Protein AF-A0A7S1WJG2-F1 (afdb_monomer_lite)

InterPro domains:
  IPR021109 Aspartic peptidase domain superfamily [G3DSA:2.40.70.10] (1-117)
  IPR021109 Aspartic peptidase domain superfamily [SSF50630] (1-116)
  IPR033121 Peptidase family A1 domain [PF00026] (1-63)
  IPR033121 Peptidase family A1 domain [PS51767] (1-117)

Structure (mmCIF, N/CA/C/O backbone):
data_AF-A0A7S1WJG2-F1
#
_entry.id   AF-A0A7S1WJG2-F1
#
loop_
_atom_site.group_PDB
_atom_site.id
_atom_site.type_symbol
_atom_site.label_atom_id
_atom_site.label_alt_id
_atom_site.label_comp_id
_atom_site.label_asym_id
_atom_site.label_entity_id
_atom_site.label_seq_id
_atom_site.pdbx_PDB_ins_code
_atom_site.Cartn_x
_atom_site.Cartn_y
_atom_site.Cartn_z
_atom_site.occupancy
_atom_site.B_iso_or_equiv
_atom_site.auth_seq_id
_atom_site.auth_comp_id
_atom_site.auth_asym_id
_atom_site.auth_atom_id
_atom_site.pdbx_PDB_model_num
ATOM 1 N N . ILE A 1 1 ? -4.120 6.259 11.793 1.00 93.31 1 ILE A N 1
ATOM 2 C CA . ILE A 1 1 ? -4.856 7.428 11.260 1.00 93.31 1 ILE A CA 1
ATOM 3 C C . ILE A 1 1 ? -5.486 7.023 9.933 1.00 93.31 1 ILE A C 1
ATOM 5 O O . ILE A 1 1 ? -4.881 6.242 9.211 1.00 93.31 1 ILE A O 1
ATOM 9 N N . VAL A 1 2 ? -6.697 7.494 9.642 1.00 94.25 2 VAL A N 1
ATOM 10 C CA . VAL A 1 2 ? -7.366 7.340 8.340 1.00 94.25 2 VAL A CA 1
ATOM 11 C C . VAL A 1 2 ? -7.337 8.718 7.686 1.00 94.25 2 VAL A C 1
ATOM 13 O O . VAL A 1 2 ? -7.856 9.658 8.282 1.00 94.25 2 VAL A O 1
ATOM 16 N N . ASP A 1 3 ? -6.647 8.866 6.554 1.00 95.81 3 ASP A N 1
ATOM 17 C CA . ASP A 1 3 ? -6.247 10.186 6.046 1.00 95.81 3 ASP A CA 1
ATOM 18 C C . ASP A 1 3 ? -6.336 10.288 4.519 1.00 95.81 3 ASP A C 1
ATOM 20 O O . ASP A 1 3 ? -5.517 9.731 3.788 1.00 95.81 3 ASP A O 1
ATOM 24 N N . THR A 1 4 ? -7.310 11.054 4.029 1.00 95.12 4 THR A N 1
ATOM 25 C CA . THR A 1 4 ? -7.494 11.318 2.594 1.00 95.12 4 THR A CA 1
ATOM 26 C C . THR A 1 4 ? -6.388 12.189 1.993 1.00 95.12 4 THR A C 1
ATOM 28 O O . THR A 1 4 ? -6.253 12.238 0.774 1.00 95.12 4 THR A O 1
ATOM 31 N N . GLY A 1 5 ? -5.606 12.890 2.821 1.00 95.62 5 GLY A N 1
ATOM 32 C CA . GLY A 1 5 ? -4.452 13.686 2.400 1.00 95.62 5 GLY A CA 1
ATOM 33 C C . GLY A 1 5 ? -3.210 12.853 2.076 1.00 95.62 5 GLY A C 1
ATOM 34 O O . GLY A 1 5 ? -2.247 13.388 1.526 1.00 95.62 5 GLY A O 1
ATOM 35 N N . THR A 1 6 ? -3.228 11.550 2.371 1.00 95.19 6 THR A N 1
ATOM 36 C CA . THR A 1 6 ? -2.094 10.652 2.146 1.00 95.19 6 THR A CA 1
ATOM 37 C C . THR A 1 6 ? -2.341 9.734 0.944 1.00 95.19 6 THR A C 1
ATOM 39 O O . THR A 1 6 ? -3.305 8.970 0.890 1.00 95.19 6 THR A O 1
ATOM 42 N N . SER A 1 7 ? -1.428 9.768 -0.031 1.00 94.06 7 SER A N 1
ATOM 43 C CA . SER A 1 7 ? -1.555 9.021 -1.293 1.00 94.06 7 SER A CA 1
ATOM 44 C C . SER A 1 7 ? -1.356 7.510 -1.167 1.00 94.06 7 SER A C 1
ATOM 46 O O . SER A 1 7 ? -1.849 6.768 -2.013 1.00 94.06 7 SER A O 1
ATOM 48 N N . LEU A 1 8 ? -0.611 7.052 -0.162 1.00 95.81 8 LEU A N 1
ATOM 49 C CA . LEU A 1 8 ? -0.207 5.655 0.014 1.00 95.81 8 LEU A CA 1
ATOM 50 C C . LEU A 1 8 ? -0.619 5.135 1.395 1.00 95.81 8 LEU A C 1
ATOM 52 O O . LEU A 1 8 ? -1.208 5.851 2.200 1.00 95.81 8 LEU A O 1
ATOM 56 N N . LEU A 1 9 ? -0.327 3.869 1.669 1.00 96.06 9 LEU A N 1
ATOM 57 C CA . LEU A 1 9 ? -0.322 3.374 3.040 1.00 96.06 9 LEU A CA 1
ATOM 58 C C . LEU A 1 9 ? 1.031 3.696 3.657 1.00 96.06 9 LEU A C 1
ATOM 60 O O . LEU A 1 9 ? 2.067 3.413 3.053 1.00 96.06 9 LEU A O 1
ATOM 64 N N . SER A 1 10 ? 1.016 4.242 4.862 1.00 96.88 10 SER A N 1
ATOM 65 C CA . SER A 1 10 ? 2.240 4.592 5.571 1.00 96.88 10 SER A CA 1
ATOM 66 C C . SER A 1 10 ? 2.350 3.743 6.830 1.00 96.88 10 SER A C 1
ATOM 68 O O . SER A 1 10 ? 1.393 3.643 7.602 1.00 96.88 10 SER A O 1
ATOM 70 N N . VAL A 1 11 ? 3.486 3.073 7.005 1.00 97.06 11 VAL A N 1
ATOM 71 C CA . VAL A 1 11 ? 3.682 2.030 8.020 1.00 97.06 11 VAL A CA 1
ATOM 72 C C . VAL A 1 11 ? 4.998 2.239 8.774 1.00 97.06 11 VAL A C 1
ATOM 74 O O . VAL A 1 11 ? 5.905 2.879 8.238 1.00 97.06 11 VAL A O 1
ATOM 77 N N . PRO A 1 12 ? 5.149 1.680 9.989 1.00 97.62 12 PRO A N 1
ATOM 78 C CA . PRO A 1 12 ? 6.429 1.692 10.687 1.00 97.62 12 PRO A CA 1
ATOM 79 C C . PRO A 1 12 ? 7.513 0.943 9.904 1.00 97.62 12 PRO A C 1
ATOM 81 O O . PRO A 1 12 ? 7.209 -0.047 9.227 1.00 97.62 12 PRO A O 1
ATOM 84 N N . THR A 1 13 ? 8.780 1.326 10.078 1.00 97.19 13 THR A N 1
ATOM 85 C CA . THR A 1 13 ? 9.928 0.699 9.387 1.00 97.19 13 THR A CA 1
ATOM 86 C 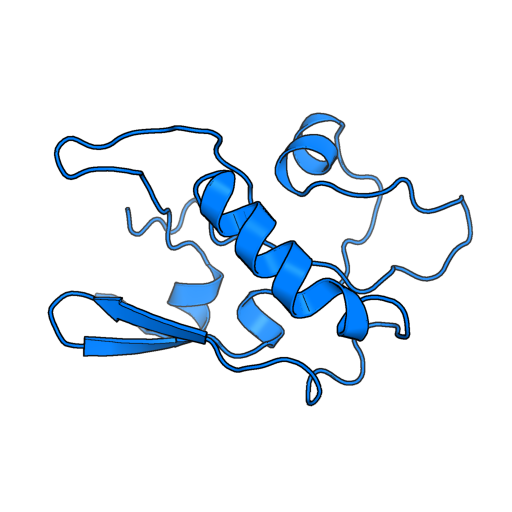C . THR A 1 13 ? 9.957 -0.820 9.537 1.00 97.19 13 THR A C 1
ATOM 88 O O . THR A 1 13 ? 10.203 -1.550 8.578 1.00 97.19 13 THR A O 1
ATOM 91 N N . SER A 1 14 ? 9.640 -1.331 10.728 1.00 96.69 14 SER A N 1
ATOM 92 C CA . SER A 1 14 ? 9.584 -2.774 10.989 1.00 96.69 14 SER A CA 1
ATOM 93 C C . SER A 1 14 ? 8.545 -3.492 10.122 1.00 96.69 14 SER A C 1
ATOM 95 O O . SER A 1 14 ? 8.806 -4.582 9.613 1.00 96.69 14 SER A O 1
ATOM 97 N N . THR A 1 15 ? 7.384 -2.868 9.912 1.00 96.00 15 THR A N 1
ATOM 98 C CA . THR A 1 15 ? 6.316 -3.403 9.061 1.00 96.00 15 THR A CA 1
ATOM 99 C C . THR A 1 15 ? 6.707 -3.311 7.593 1.00 96.00 15 THR A C 1
ATOM 101 O O . THR A 1 15 ? 6.520 -4.280 6.859 1.00 96.00 15 THR A O 1
ATOM 104 N N . PHE A 1 16 ? 7.307 -2.192 7.173 1.00 96.06 16 PHE A N 1
ATOM 105 C CA . PHE A 1 16 ? 7.819 -2.038 5.813 1.00 96.06 16 PHE A CA 1
ATOM 106 C C . PHE A 1 16 ? 8.826 -3.145 5.474 1.00 96.06 16 PHE A C 1
ATOM 108 O O . PHE A 1 16 ? 8.633 -3.870 4.501 1.00 96.06 16 PHE A O 1
ATOM 115 N N . HIS A 1 17 ? 9.852 -3.345 6.309 1.00 95.38 17 HIS A N 1
ATOM 116 C CA . HIS A 1 17 ? 10.864 -4.383 6.092 1.00 95.38 17 HIS A CA 1
ATOM 117 C C . HIS A 1 17 ? 10.275 -5.796 6.102 1.00 95.38 17 HIS A C 1
ATOM 119 O O . HIS A 1 17 ? 10.656 -6.622 5.275 1.00 95.38 17 HIS A O 1
ATOM 125 N N . ALA A 1 18 ? 9.330 -6.089 7.001 1.00 94.88 18 ALA A N 1
ATOM 126 C CA . ALA A 1 18 ? 8.671 -7.393 7.032 1.00 94.88 18 ALA A CA 1
ATOM 127 C C . ALA A 1 18 ? 7.927 -7.690 5.719 1.00 94.88 18 ALA A C 1
ATOM 129 O O . ALA A 1 18 ? 8.041 -8.792 5.183 1.00 94.88 18 ALA A O 1
ATOM 130 N N . LEU A 1 19 ? 7.209 -6.700 5.179 1.00 92.94 19 LEU A N 1
ATOM 131 C CA . LEU A 1 19 ? 6.493 -6.834 3.911 1.00 92.94 19 LEU A CA 1
ATOM 132 C C . LEU A 1 19 ? 7.451 -6.896 2.717 1.00 92.94 19 LEU A C 1
ATOM 134 O O . LEU A 1 19 ? 7.273 -7.746 1.850 1.00 92.94 19 LEU A O 1
ATOM 138 N N . ALA A 1 20 ? 8.495 -6.068 2.691 1.00 91.25 20 ALA A N 1
ATOM 139 C CA . ALA A 1 20 ? 9.512 -6.111 1.643 1.00 91.25 20 ALA A CA 1
ATOM 140 C C . ALA A 1 20 ? 10.194 -7.489 1.579 1.00 91.25 20 ALA A C 1
ATOM 142 O O . ALA A 1 20 ? 10.263 -8.088 0.510 1.00 91.25 20 ALA A O 1
ATOM 143 N N . ASN A 1 21 ? 10.604 -8.042 2.725 1.00 91.56 21 ASN A N 1
ATOM 144 C CA . ASN A 1 2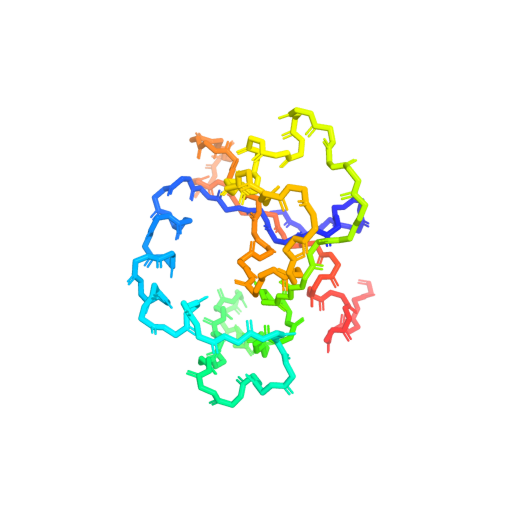1 ? 11.225 -9.368 2.804 1.00 91.56 21 ASN A CA 1
ATOM 145 C C . ASN A 1 21 ? 10.264 -10.493 2.393 1.00 91.56 21 ASN A C 1
ATOM 147 O O . ASN A 1 21 ? 10.672 -11.459 1.751 1.00 91.56 21 ASN A O 1
ATOM 151 N N . LEU A 1 22 ? 8.980 -10.378 2.751 1.00 89.50 22 LEU A N 1
ATOM 152 C CA . LEU A 1 22 ? 7.954 -11.342 2.347 1.00 89.50 22 LEU A CA 1
ATOM 153 C C . LEU A 1 22 ? 7.780 -11.376 0.822 1.00 89.50 22 LEU A C 1
ATOM 155 O O . LEU A 1 22 ? 7.559 -12.442 0.247 1.00 89.50 22 LEU A O 1
ATOM 159 N N . LEU A 1 23 ? 7.865 -10.213 0.176 1.00 87.69 23 LEU A N 1
ATOM 160 C CA . LEU A 1 23 ? 7.532 -10.037 -1.235 1.00 87.69 23 LEU A CA 1
ATOM 161 C C . LEU A 1 23 ? 8.749 -10.046 -2.166 1.00 87.69 23 LEU A C 1
ATOM 163 O O . LEU A 1 23 ? 8.569 -10.151 -3.377 1.00 87.69 23 LEU A O 1
ATOM 167 N N . GLU A 1 24 ? 9.971 -9.992 -1.631 1.00 81.69 24 GLU A N 1
ATOM 168 C CA . GLU A 1 24 ? 11.221 -9.852 -2.391 1.00 81.69 24 GLU A CA 1
ATOM 169 C C . GLU A 1 24 ? 11.312 -10.824 -3.577 1.00 81.69 24 GLU A C 1
ATOM 171 O O . GLU A 1 24 ? 11.638 -10.425 -4.694 1.00 81.69 24 GLU A O 1
ATOM 176 N N . LYS A 1 25 ? 10.932 -12.091 -3.371 1.00 72.75 25 LYS A N 1
ATOM 177 C CA . LYS A 1 25 ? 10.971 -13.133 -4.412 1.00 72.75 25 LYS A CA 1
ATOM 178 C C . LYS A 1 25 ? 10.043 -12.851 -5.598 1.00 72.75 25 LYS A C 1
ATOM 180 O O . LYS A 1 25 ? 10.345 -13.271 -6.710 1.00 72.75 25 LYS A O 1
ATOM 185 N N . HIS A 1 26 ? 8.931 -12.160 -5.365 1.00 71.81 26 HIS A N 1
ATOM 186 C CA . HIS A 1 26 ? 7.924 -11.844 -6.380 1.00 71.81 26 HIS A CA 1
ATOM 187 C C . HIS A 1 26 ? 8.198 -10.505 -7.077 1.00 71.81 26 HIS A C 1
ATOM 189 O O . HIS A 1 26 ? 7.785 -10.307 -8.215 1.00 71.81 26 HIS A O 1
ATOM 195 N N . MET A 1 27 ? 8.942 -9.600 -6.434 1.00 69.75 27 MET A N 1
ATOM 196 C CA . MET A 1 27 ? 9.204 -8.248 -6.941 1.00 69.75 27 MET A CA 1
ATOM 197 C C . MET A 1 27 ? 10.310 -8.172 -8.011 1.00 69.75 27 MET A C 1
ATOM 199 O O . MET A 1 27 ? 10.469 -7.134 -8.641 1.00 69.75 27 MET A O 1
ATOM 203 N N . MET A 1 28 ? 11.077 -9.244 -8.246 1.00 58.22 28 MET A N 1
ATOM 204 C CA . MET A 1 28 ? 12.283 -9.201 -9.096 1.00 58.22 28 MET A CA 1
ATOM 205 C C . MET A 1 28 ? 12.082 -9.556 -10.581 1.00 58.22 28 MET A C 1
ATOM 207 O O . MET A 1 28 ? 13.073 -9.690 -11.295 1.00 58.22 28 MET A O 1
ATOM 211 N N . THR A 1 29 ? 10.853 -9.772 -11.065 1.00 57.19 29 THR A N 1
ATOM 212 C CA . THR A 1 29 ? 10.671 -10.478 -12.356 1.00 57.19 29 THR A CA 1
ATOM 213 C C . THR A 1 29 ? 9.697 -9.858 -13.363 1.00 57.19 29 THR A C 1
ATOM 215 O O . THR A 1 29 ? 9.545 -10.430 -14.440 1.00 57.19 29 THR A O 1
ATOM 218 N N . GLY A 1 30 ? 9.077 -8.698 -13.100 1.00 64.44 30 GLY A N 1
ATOM 219 C CA . GLY A 1 30 ? 8.030 -8.186 -13.998 1.00 64.44 30 GLY A CA 1
ATOM 220 C C . GLY A 1 30 ? 7.766 -6.678 -13.980 1.00 64.44 30 GLY A C 1
ATOM 221 O O . GLY A 1 30 ? 8.297 -5.929 -13.164 1.00 64.44 30 GLY A O 1
ATOM 222 N N . ASP A 1 31 ? 6.899 -6.260 -14.901 1.00 73.56 31 ASP A N 1
ATOM 223 C CA . ASP A 1 31 ? 6.455 -4.887 -15.195 1.00 73.56 31 ASP A CA 1
ATOM 224 C C . ASP A 1 31 ? 5.133 -4.500 -14.488 1.00 73.56 31 ASP A C 1
ATOM 226 O O . ASP A 1 31 ? 4.449 -3.563 -14.894 1.00 73.56 31 ASP A O 1
ATOM 230 N N . CYS A 1 32 ? 4.763 -5.230 -13.428 1.00 82.62 32 CYS A N 1
ATOM 231 C CA . CYS A 1 32 ? 3.469 -5.174 -12.728 1.00 82.62 32 CYS A CA 1
ATOM 232 C C . CYS A 1 32 ? 2.222 -5.565 -13.546 1.00 82.62 32 CYS A C 1
ATOM 234 O O . CYS A 1 32 ? 1.110 -5.366 -13.055 1.00 82.62 32 CYS A O 1
ATOM 236 N N . SER A 1 33 ? 2.350 -6.126 -14.754 1.00 84.19 33 SER A N 1
ATOM 237 C CA . SER A 1 33 ? 1.176 -6.554 -15.535 1.00 84.19 33 SER A CA 1
ATOM 238 C 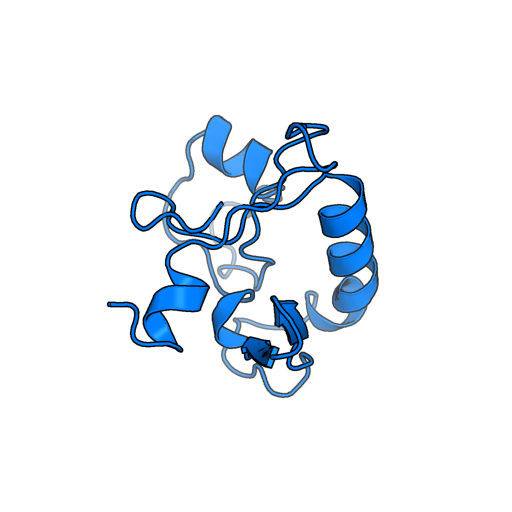C . SER A 1 33 ? 0.417 -7.733 -14.908 1.00 84.19 33 SER A C 1
ATOM 240 O O . SER A 1 33 ? -0.808 -7.800 -15.021 1.00 84.19 33 SER A O 1
ATOM 242 N N . ASP A 1 34 ? 1.120 -8.626 -14.204 1.00 86.75 34 ASP A N 1
ATOM 243 C CA . ASP A 1 34 ? 0.533 -9.730 -13.443 1.00 86.75 34 ASP A CA 1
ATOM 244 C C . ASP A 1 34 ? 0.744 -9.541 -11.937 1.00 86.75 34 ASP A C 1
ATOM 246 O O . ASP A 1 34 ? 1.855 -9.643 -11.414 1.00 86.75 34 ASP A O 1
ATOM 250 N N . LEU A 1 35 ? -0.357 -9.280 -11.231 1.00 90.19 35 LEU A N 1
ATOM 251 C CA . LEU A 1 35 ? -0.366 -9.130 -9.778 1.00 90.19 35 LEU A CA 1
ATOM 252 C C . LEU A 1 35 ? -0.836 -10.394 -9.040 1.00 90.19 35 LEU A C 1
ATOM 254 O O . LEU A 1 35 ? -0.914 -10.391 -7.812 1.00 90.19 35 LEU A O 1
ATOM 258 N N . SER A 1 36 ? -1.154 -11.475 -9.759 1.00 89.88 36 SER A N 1
ATOM 259 C CA . SER A 1 36 ? -1.713 -12.703 -9.175 1.00 89.88 36 SER A CA 1
ATOM 260 C C . SER A 1 36 ? -0.743 -13.436 -8.244 1.00 89.88 36 SER A C 1
ATOM 262 O O . SER A 1 36 ? -1.172 -14.160 -7.346 1.00 89.88 36 SER A O 1
ATOM 264 N N . ALA A 1 37 ? 0.559 -13.201 -8.417 1.00 86.12 37 ALA A N 1
ATOM 265 C CA . ALA A 1 37 ? 1.612 -13.738 -7.564 1.00 86.12 37 ALA A CA 1
ATOM 266 C C . ALA A 1 37 ? 1.683 -13.074 -6.175 1.00 86.12 37 ALA A C 1
ATOM 268 O O . ALA A 1 37 ? 2.343 -13.603 -5.280 1.00 86.12 37 ALA A O 1
ATOM 269 N N . PHE A 1 38 ? 1.025 -11.927 -5.980 1.00 90.31 38 PHE A N 1
ATOM 270 C CA . PHE A 1 38 ? 1.060 -11.176 -4.729 1.00 90.31 38 PHE A CA 1
ATOM 271 C C . PHE A 1 38 ? -0.172 -11.485 -3.861 1.00 90.31 38 PHE A C 1
ATOM 273 O O . PHE A 1 38 ? -1.287 -11.633 -4.370 1.00 90.31 38 PHE A O 1
ATOM 280 N N . PRO A 1 39 ? -0.021 -11.570 -2.530 1.00 93.12 39 PRO A N 1
ATOM 281 C CA . PRO A 1 39 ? -1.132 -11.894 -1.641 1.00 93.12 39 PRO A CA 1
ATOM 282 C C . PRO A 1 39 ? -2.133 -10.737 -1.490 1.00 93.12 39 PRO A C 1
ATOM 284 O O . PRO A 1 39 ? -1.792 -9.564 -1.566 1.00 93.12 39 PRO A O 1
ATOM 287 N N . THR A 1 40 ? -3.389 -11.036 -1.170 1.00 95.19 40 THR A N 1
ATOM 288 C CA . THR A 1 40 ? -4.278 -10.012 -0.592 1.00 95.19 40 THR A CA 1
ATOM 289 C C . THR A 1 40 ? -3.936 -9.844 0.886 1.00 95.19 40 THR A C 1
ATOM 291 O O . THR A 1 40 ? -3.947 -10.828 1.626 1.00 95.19 40 THR A O 1
ATOM 294 N N . PHE A 1 41 ? -3.683 -8.617 1.338 1.00 94.06 41 PHE A N 1
ATOM 295 C CA . PHE A 1 41 ? -3.517 -8.342 2.763 1.00 94.06 41 PHE A CA 1
ATOM 296 C C . PHE A 1 41 ? -4.863 -8.161 3.452 1.00 94.06 41 PHE A C 1
ATOM 298 O O . PHE A 1 41 ? -5.825 -7.666 2.868 1.00 94.06 41 PHE A O 1
ATOM 305 N N . ILE A 1 42 ? -4.927 -8.580 4.714 1.00 95.06 42 ILE A N 1
ATOM 306 C CA . ILE A 1 42 ? -6.111 -8.442 5.558 1.00 95.06 42 ILE A CA 1
ATOM 307 C C . ILE A 1 42 ? -5.716 -7.625 6.780 1.00 95.06 42 ILE A C 1
ATOM 309 O O . ILE A 1 42 ? -4.869 -8.053 7.561 1.00 95.06 42 ILE A O 1
ATOM 313 N N . ILE A 1 43 ? -6.342 -6.465 6.949 1.00 92.25 43 ILE A N 1
ATOM 314 C CA . ILE A 1 43 ? -6.165 -5.609 8.121 1.00 92.25 43 ILE A CA 1
ATOM 315 C C . ILE A 1 43 ? -7.385 -5.766 9.021 1.00 92.25 43 ILE A C 1
ATOM 317 O O . ILE A 1 43 ? -8.524 -5.663 8.567 1.00 92.25 43 ILE A O 1
ATOM 321 N N . SER A 1 44 ? -7.143 -5.997 10.308 1.00 92.81 44 SER A N 1
ATOM 322 C CA . SER A 1 44 ? -8.193 -6.026 11.325 1.00 92.81 44 SER A CA 1
ATOM 323 C C . SER A 1 44 ? -8.361 -4.637 11.938 1.00 92.81 44 SER A C 1
ATOM 325 O O . SER A 1 44 ? -7.456 -4.151 12.612 1.00 92.81 44 SER A O 1
ATOM 327 N N . VAL A 1 45 ? -9.519 -4.007 11.740 1.00 90.12 45 VAL A N 1
ATOM 328 C CA . VAL A 1 45 ? -9.857 -2.695 12.313 1.00 90.12 45 VAL A CA 1
ATOM 329 C C . VAL A 1 45 ? -11.168 -2.818 13.075 1.00 90.12 45 VAL A C 1
ATOM 331 O O . VAL A 1 45 ? -12.193 -3.146 12.488 1.00 90.12 45 VAL A O 1
ATOM 334 N N . ALA A 1 46 ? -11.134 -2.590 14.392 1.00 88.19 46 ALA A N 1
ATOM 335 C CA . ALA A 1 46 ? -12.312 -2.679 15.266 1.00 88.19 46 ALA A CA 1
ATOM 336 C C . ALA A 1 46 ? -13.130 -3.984 15.087 1.00 88.19 46 ALA A C 1
ATOM 338 O O . ALA A 1 46 ? -14.357 -3.973 15.077 1.00 88.19 46 ALA A O 1
ATOM 339 N N . GLY A 1 47 ? -12.444 -5.119 14.897 1.00 90.75 47 GLY A N 1
ATOM 340 C CA . GLY A 1 47 ? -13.069 -6.431 14.673 1.00 90.75 47 GLY A CA 1
ATOM 341 C C . GLY A 1 47 ? -13.502 -6.709 13.229 1.00 90.75 47 GLY A C 1
ATOM 342 O O . GLY A 1 47 ? -13.809 -7.855 12.906 1.00 90.75 47 GLY A O 1
ATOM 343 N N . GLN A 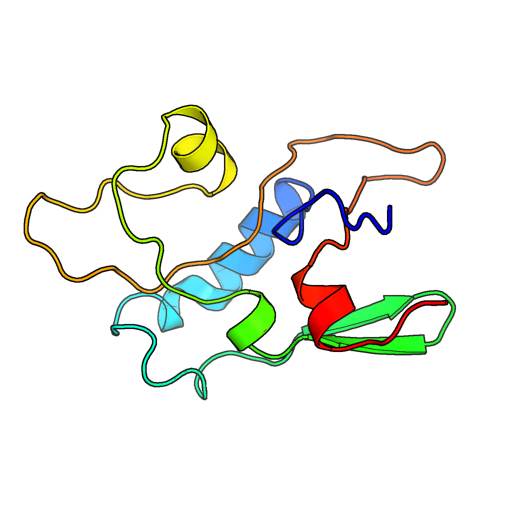1 48 ? -13.464 -5.710 12.346 1.00 90.75 48 GLN A N 1
ATOM 344 C CA . GLN A 1 48 ? -13.733 -5.879 10.921 1.00 90.75 48 GLN A CA 1
ATOM 345 C C . GLN A 1 48 ? -12.474 -6.245 10.145 1.00 90.75 48 GLN A C 1
ATOM 347 O O . GLN A 1 48 ? -11.379 -5.778 10.454 1.00 90.75 48 GLN A O 1
ATOM 352 N N . LYS A 1 49 ? -12.643 -7.073 9.110 1.00 95.31 49 LYS A N 1
ATOM 353 C CA . LYS A 1 49 ? -11.568 -7.480 8.200 1.00 95.31 49 LYS A CA 1
ATOM 354 C C . LYS A 1 49 ? -11.639 -6.662 6.916 1.00 95.31 49 LYS A C 1
ATOM 356 O O . LYS A 1 49 ? -12.530 -6.872 6.097 1.00 95.31 49 LYS A O 1
ATOM 361 N N . LEU A 1 50 ? -10.677 -5.768 6.739 1.00 94.25 50 LEU A N 1
ATOM 362 C CA . LEU A 1 50 ? -10.502 -4.972 5.530 1.00 94.25 50 LEU A CA 1
ATOM 363 C C . LEU A 1 50 ? -9.507 -5.685 4.615 1.00 94.25 50 LEU A C 1
ATOM 365 O O . LEU A 1 50 ? -8.432 -6.092 5.053 1.00 94.25 50 LEU A O 1
ATOM 369 N N . ARG A 1 51 ? -9.887 -5.877 3.356 1.00 95.75 51 ARG A N 1
ATOM 370 C CA . ARG A 1 51 ? -9.086 -6.534 2.326 1.00 95.75 51 ARG A CA 1
ATOM 371 C C . ARG A 1 51 ? -8.353 -5.476 1.520 1.00 95.75 51 ARG A C 1
ATOM 373 O O . ARG A 1 51 ? -8.961 -4.522 1.059 1.00 95.75 51 ARG A O 1
ATOM 380 N N . LEU A 1 52 ? -7.065 -5.687 1.315 1.00 94.81 52 LEU A N 1
ATOM 381 C CA . LEU A 1 52 ? -6.220 -4.855 0.476 1.00 94.81 52 LEU A CA 1
ATOM 382 C C . LEU A 1 52 ? -5.639 -5.729 -0.639 1.00 94.81 52 LEU A C 1
ATOM 384 O O . LEU A 1 52 ? -4.771 -6.568 -0.362 1.00 94.81 52 LEU A O 1
ATOM 388 N N . PRO A 1 53 ? -6.163 -5.625 -1.872 1.00 95.94 53 PRO A N 1
ATOM 389 C CA . PRO A 1 53 ? -5.649 -6.404 -2.991 1.00 95.94 53 PRO A CA 1
ATOM 390 C C . PRO A 1 53 ? -4.217 -5.969 -3.346 1.00 95.94 53 PRO A C 1
ATOM 392 O O . PRO A 1 53 ? -3.821 -4.852 -3.024 1.00 95.94 53 PRO A O 1
ATOM 395 N N . PRO A 1 54 ? -3.439 -6.797 -4.063 1.00 94.50 54 PRO A N 1
ATOM 396 C CA . PRO A 1 54 ? -2.115 -6.421 -4.565 1.00 94.50 54 PRO A CA 1
ATOM 397 C C . PRO A 1 54 ? -2.030 -5.044 -5.225 1.00 94.50 54 PRO A C 1
ATOM 399 O O . PRO A 1 54 ? -1.101 -4.289 -4.962 1.00 94.50 54 PRO A O 1
ATOM 402 N N . SER A 1 55 ? -3.036 -4.674 -6.020 1.00 93.38 55 SER A N 1
ATOM 403 C CA . SER A 1 55 ? -3.128 -3.370 -6.689 1.00 93.38 55 SER A CA 1
ATOM 404 C C . SER A 1 55 ? -3.165 -2.173 -5.733 1.00 93.38 55 SER A C 1
ATOM 406 O O . SER A 1 55 ? -2.989 -1.038 -6.168 1.00 93.38 55 SER A O 1
ATOM 408 N N . SER A 1 56 ? -3.404 -2.395 -4.438 1.00 95.12 56 SER A N 1
ATOM 409 C CA . SER A 1 56 ? -3.418 -1.348 -3.419 1.00 95.12 56 SER A CA 1
ATOM 410 C C . SER A 1 56 ? -2.026 -1.044 -2.850 1.00 95.12 56 SER A C 1
ATOM 412 O O . SER A 1 56 ? -1.863 -0.032 -2.173 1.00 95.12 56 SER A O 1
ATOM 414 N N . TYR A 1 57 ? -1.042 -1.925 -3.052 1.00 93.38 57 TYR A N 1
ATOM 415 C CA . TYR A 1 57 ? 0.295 -1.791 -2.462 1.00 93.38 57 TYR A CA 1
ATOM 416 C C . TYR A 1 57 ? 1.439 -2.181 -3.409 1.00 93.38 57 TYR A C 1
ATOM 418 O O . TYR A 1 57 ? 2.596 -2.013 -3.041 1.00 93.38 57 TYR A O 1
ATOM 426 N N . ILE A 1 58 ? 1.154 -2.662 -4.617 1.00 92.25 58 ILE A N 1
ATOM 427 C CA . ILE A 1 58 ? 2.129 -2.938 -5.674 1.00 92.25 58 ILE A CA 1
ATOM 428 C C . ILE A 1 58 ? 1.825 -2.061 -6.881 1.00 92.25 58 ILE A C 1
ATOM 430 O O . ILE A 1 58 ? 0.669 -1.908 -7.278 1.00 92.25 58 ILE A O 1
ATOM 434 N N . GLY A 1 59 ? 2.869 -1.514 -7.493 1.00 89.69 59 GLY A N 1
ATOM 435 C CA . GLY A 1 59 ? 2.746 -0.804 -8.756 1.00 89.69 59 GLY A CA 1
ATOM 436 C C . GLY A 1 59 ? 4.068 -0.230 -9.239 1.00 89.69 59 GLY A C 1
ATOM 437 O O . GLY A 1 59 ? 5.131 -0.505 -8.685 1.00 89.69 59 GLY A O 1
ATOM 438 N N . THR A 1 60 ? 3.986 0.579 -10.287 1.00 87.19 60 THR A N 1
ATOM 439 C CA . THR A 1 60 ? 5.127 1.270 -10.891 1.00 87.19 60 THR A CA 1
ATOM 440 C C . THR A 1 60 ? 5.146 2.734 -10.472 1.00 87.19 60 THR A C 1
ATOM 442 O O . THR A 1 60 ? 4.105 3.393 -10.480 1.00 87.19 60 THR A O 1
ATOM 445 N N . VAL A 1 61 ? 6.329 3.275 -10.189 1.00 83.69 61 VAL A N 1
ATOM 446 C CA . VAL A 1 61 ? 6.530 4.725 -10.077 1.00 83.69 61 VAL A CA 1
ATOM 447 C C . VAL A 1 61 ? 7.035 5.250 -11.415 1.00 83.69 61 VAL A C 1
ATOM 449 O O . VAL A 1 61 ? 8.001 4.734 -11.971 1.00 83.69 61 VAL A O 1
ATOM 452 N N . SER A 1 62 ? 6.350 6.258 -11.945 1.00 82.25 62 SER A N 1
ATOM 453 C CA . SER A 1 62 ? 6.685 6.907 -13.212 1.00 82.25 62 SER A CA 1
ATOM 454 C C . SER A 1 62 ? 7.221 8.317 -12.984 1.00 82.25 62 SER A C 1
ATOM 456 O O . SER A 1 62 ? 6.712 9.037 -12.124 1.00 82.25 62 SER A O 1
ATOM 458 N N . GLY A 1 63 ? 8.161 8.738 -13.829 1.00 82.75 63 GLY A N 1
ATOM 459 C CA . GLY A 1 63 ? 8.822 10.038 -13.718 1.00 82.75 63 GLY A CA 1
ATOM 460 C C . GLY A 1 63 ? 9.988 10.022 -12.730 1.00 82.75 63 GLY A C 1
ATOM 461 O O . GLY A 1 63 ? 10.324 8.983 -12.168 1.00 82.75 63 GLY A O 1
ATOM 462 N N . GLU A 1 64 ? 10.608 11.184 -12.537 1.00 83.44 64 GLU A N 1
ATOM 463 C CA . GLU A 1 64 ? 11.741 11.348 -11.623 1.00 83.44 64 GLU A CA 1
ATOM 464 C C . GLU A 1 64 ? 11.232 11.656 -10.204 1.00 83.44 64 GLU A C 1
ATOM 466 O O . GLU A 1 64 ? 10.673 12.737 -9.975 1.00 83.44 64 GLU A O 1
ATOM 471 N N . PRO A 1 65 ? 11.378 10.733 -9.234 1.00 84.69 65 PRO A N 1
ATOM 472 C CA . PRO A 1 65 ? 10.957 10.983 -7.864 1.00 84.69 65 PRO A CA 1
ATOM 473 C C . PRO A 1 65 ? 11.874 12.018 -7.204 1.00 84.69 65 PRO A C 1
ATOM 475 O O . PRO A 1 65 ? 13.090 12.024 -7.399 1.00 84.69 65 PRO A O 1
ATOM 478 N N . SER A 1 66 ? 11.312 12.870 -6.342 1.00 90.19 66 SER A N 1
ATOM 479 C CA . SER A 1 66 ? 12.144 13.709 -5.475 1.00 90.19 66 SER A CA 1
ATOM 480 C C . SER A 1 66 ? 12.972 12.834 -4.527 1.00 90.19 66 SER A C 1
ATOM 482 O O . SER A 1 66 ? 12.559 11.728 -4.171 1.00 90.19 66 SER A O 1
ATOM 484 N N . ALA A 1 67 ? 14.111 13.340 -4.045 1.00 90.56 67 ALA A N 1
ATOM 485 C CA . ALA A 1 67 ? 14.953 12.606 -3.094 1.00 90.56 67 ALA A CA 1
ATOM 486 C C . ALA A 1 67 ? 14.179 12.163 -1.836 1.00 90.56 67 ALA A C 1
ATOM 488 O O . ALA A 1 67 ? 14.424 11.092 -1.284 1.00 90.56 67 ALA A O 1
ATOM 489 N N . MET A 1 68 ? 13.204 12.970 -1.409 1.00 90.50 68 MET A N 1
ATOM 490 C CA . MET A 1 68 ? 12.320 12.647 -0.294 1.00 90.50 68 MET A CA 1
ATOM 491 C C . MET A 1 68 ? 11.401 11.463 -0.621 1.00 90.50 68 MET A C 1
ATOM 493 O O . MET A 1 68 ? 11.309 10.529 0.171 1.00 90.50 68 MET A O 1
ATOM 497 N N . VAL A 1 69 ? 10.756 11.476 -1.790 1.00 89.94 69 VAL A N 1
ATOM 498 C CA . VAL A 1 69 ? 9.889 10.376 -2.243 1.00 89.94 69 VAL A CA 1
ATOM 499 C C . VAL A 1 69 ? 10.697 9.090 -2.401 1.00 89.94 69 VAL A C 1
ATOM 501 O O . VAL A 1 69 ? 10.281 8.044 -1.911 1.00 89.94 69 VAL A O 1
ATOM 504 N N . ALA A 1 70 ? 11.881 9.181 -3.014 1.00 90.69 70 ALA A N 1
ATOM 505 C CA . ALA A 1 70 ? 12.784 8.050 -3.178 1.00 90.69 70 ALA A CA 1
ATOM 506 C C . ALA A 1 70 ? 13.177 7.424 -1.833 1.00 90.69 70 ALA A C 1
ATOM 508 O O . ALA A 1 70 ? 13.163 6.202 -1.697 1.00 90.69 70 ALA A O 1
ATOM 509 N N . LYS A 1 71 ? 13.453 8.262 -0.826 1.00 92.38 71 LYS A N 1
ATOM 510 C CA . LYS A 1 71 ? 13.773 7.820 0.533 1.00 92.38 71 LYS A CA 1
ATOM 511 C C . LYS A 1 71 ? 12.594 7.114 1.206 1.00 92.38 71 LYS A C 1
ATOM 513 O O . LYS A 1 71 ? 12.775 6.017 1.714 1.00 92.38 71 LYS A O 1
ATOM 518 N N . TYR A 1 72 ? 11.406 7.720 1.215 1.00 93.69 72 TYR A N 1
ATOM 519 C CA . TYR A 1 72 ? 10.247 7.155 1.921 1.00 93.69 72 TYR A CA 1
ATOM 520 C C . TYR A 1 72 ? 9.707 5.868 1.290 1.00 93.69 72 TYR A C 1
ATOM 522 O O . TYR A 1 72 ? 9.144 5.038 1.998 1.00 93.69 72 TYR A O 1
ATOM 530 N N . LEU A 1 73 ? 9.869 5.700 -0.023 1.00 91.88 73 LEU A N 1
ATOM 531 C CA . LEU A 1 73 ? 9.432 4.504 -0.746 1.00 91.88 73 LEU A CA 1
ATOM 532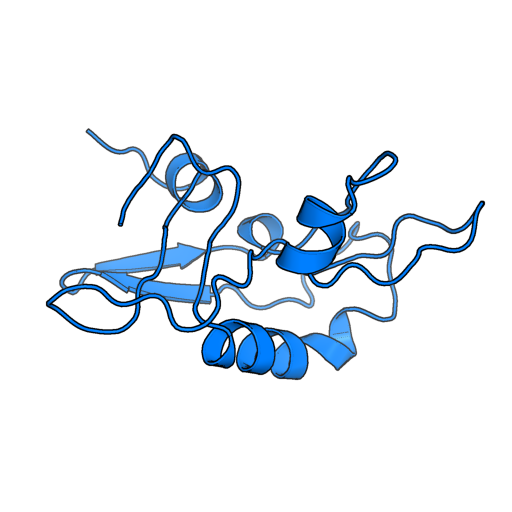 C C . LEU A 1 73 ? 10.540 3.459 -0.924 1.00 91.88 73 LEU A C 1
ATOM 534 O O . LEU A 1 73 ? 10.302 2.433 -1.558 1.00 91.88 73 LEU A O 1
ATOM 538 N N . HIS A 1 74 ? 11.749 3.718 -0.413 1.00 90.81 74 HIS A N 1
ATOM 539 C CA . HIS A 1 74 ? 12.926 2.868 -0.632 1.00 90.81 74 HIS A CA 1
ATOM 540 C C . HIS A 1 74 ? 13.156 2.545 -2.118 1.00 90.81 74 HIS A C 1
ATOM 542 O O . HIS A 1 74 ? 13.467 1.411 -2.492 1.00 90.81 74 HIS A O 1
ATOM 548 N N . LEU A 1 75 ? 12.987 3.551 -2.983 1.00 86.00 75 LEU A N 1
ATOM 549 C CA . LEU A 1 75 ? 13.170 3.381 -4.422 1.00 86.00 75 LEU A CA 1
ATOM 550 C C . LEU A 1 75 ? 14.637 3.073 -4.706 1.00 86.00 75 LEU A C 1
ATOM 552 O O . LEU A 1 75 ? 15.530 3.846 -4.355 1.00 86.00 75 LEU A O 1
ATOM 556 N N . ARG A 1 76 ? 14.894 1.954 -5.382 1.00 69.31 76 ARG A N 1
ATOM 557 C CA . ARG A 1 76 ? 16.209 1.707 -5.976 1.00 69.31 76 ARG A CA 1
ATOM 558 C C . ARG A 1 76 ? 16.344 2.611 -7.199 1.00 69.31 76 ARG A C 1
ATOM 560 O O . ARG A 1 76 ? 15.383 2.756 -7.951 1.00 69.31 76 ARG A O 1
ATOM 567 N N . SER A 1 77 ? 17.521 3.202 -7.408 1.00 60.03 77 SER A N 1
ATOM 568 C CA . SER A 1 77 ? 17.792 3.966 -8.629 1.00 60.03 77 SER A CA 1
ATOM 569 C C . SER A 1 77 ? 17.499 3.094 -9.845 1.00 60.03 77 SER A C 1
ATOM 571 O O . SER A 1 77 ? 18.181 2.093 -10.068 1.00 60.03 77 SER A O 1
ATOM 573 N N . VAL A 1 78 ? 16.476 3.462 -10.615 1.00 55.47 78 VAL A N 1
ATOM 574 C CA . VAL A 1 78 ? 16.204 2.841 -11.908 1.00 55.47 78 VAL A CA 1
ATOM 575 C C . VAL A 1 78 ? 17.282 3.360 -12.862 1.00 55.47 78 VAL A C 1
ATOM 577 O O . VAL A 1 78 ? 17.400 4.576 -13.023 1.00 55.47 78 VAL A O 1
ATOM 580 N N . PRO A 1 79 ? 18.118 2.494 -13.462 1.00 51.31 79 PRO A N 1
ATOM 581 C CA . PRO A 1 79 ? 19.078 2.933 -14.465 1.00 51.31 79 PRO A CA 1
ATOM 582 C C . PRO A 1 79 ? 18.341 3.667 -15.586 1.00 51.31 79 PRO A C 1
ATOM 584 O O . PRO A 1 79 ? 17.293 3.204 -16.040 1.00 51.31 79 PRO A O 1
ATOM 587 N N . SER A 1 80 ? 18.876 4.802 -16.034 1.00 44.84 80 SER A N 1
ATOM 588 C CA . SER A 1 80 ? 18.291 5.582 -17.126 1.00 44.84 80 SER A CA 1
ATOM 589 C C . SER A 1 80 ? 18.052 4.682 -18.349 1.00 44.84 80 SER A C 1
ATOM 591 O O . SER A 1 80 ? 19.000 4.134 -18.909 1.00 44.84 80 SER A O 1
ATOM 593 N N . GLY A 1 81 ? 16.783 4.502 -18.737 1.00 49.56 81 GLY A N 1
ATOM 594 C CA . GLY A 1 81 ? 16.366 3.631 -19.847 1.00 49.56 81 GLY A CA 1
ATOM 595 C C . GLY A 1 81 ? 15.871 2.227 -19.461 1.00 49.56 81 GLY A C 1
ATOM 596 O O . GLY A 1 81 ? 15.529 1.453 -20.352 1.00 49.56 81 GLY A O 1
ATOM 597 N N . GLY A 1 82 ? 15.813 1.883 -18.170 1.00 52.81 82 GLY A N 1
ATOM 598 C CA . GLY A 1 82 ? 15.215 0.633 -17.686 1.00 52.81 82 GLY A CA 1
ATOM 599 C C . GLY A 1 82 ? 13.681 0.670 -17.638 1.00 52.81 82 GLY A C 1
ATOM 600 O O . GLY A 1 82 ? 13.075 1.727 -17.467 1.00 52.81 82 GLY A O 1
ATOM 601 N N . THR A 1 83 ? 13.037 -0.492 -17.762 1.00 56.44 83 THR A N 1
ATOM 602 C CA . THR A 1 83 ? 11.594 -0.647 -17.513 1.00 56.44 83 THR A CA 1
ATOM 603 C C . THR A 1 83 ? 11.270 -0.312 -16.058 1.00 56.44 83 THR A C 1
ATOM 605 O O . THR A 1 83 ? 11.996 -0.743 -15.157 1.00 56.44 83 THR A O 1
ATOM 608 N N . ALA A 1 84 ? 10.182 0.438 -15.829 1.00 61.53 84 ALA A N 1
ATOM 609 C CA . ALA A 1 84 ? 9.686 0.743 -14.488 1.00 61.53 84 ALA A CA 1
ATOM 610 C C . ALA A 1 84 ? 9.487 -0.571 -13.722 1.00 61.53 84 ALA A C 1
ATOM 612 O O . ALA A 1 84 ? 8.647 -1.393 -14.087 1.00 61.53 84 ALA A O 1
ATOM 613 N N . GLN A 1 85 ? 10.330 -0.801 -12.717 1.00 74.25 85 GLN A N 1
ATOM 614 C CA . GLN A 1 85 ? 10.314 -2.045 -11.960 1.00 74.25 85 GLN A CA 1
ATOM 615 C C . GLN A 1 85 ? 9.092 -2.069 -11.054 1.00 74.25 85 GLN A C 1
ATOM 617 O O . GLN A 1 85 ? 8.705 -1.048 -10.477 1.00 74.25 85 GLN A O 1
ATOM 622 N N . CYS A 1 86 ? 8.494 -3.249 -10.928 1.00 83.56 86 CYS A N 1
ATOM 623 C CA . CYS A 1 86 ? 7.391 -3.440 -10.014 1.00 83.56 86 CYS A CA 1
ATOM 624 C C . CYS A 1 86 ? 7.859 -3.301 -8.565 1.00 83.56 86 CYS A C 1
ATOM 626 O O . CYS A 1 86 ? 8.847 -3.916 -8.165 1.00 83.56 86 CYS A O 1
ATOM 628 N N . GLN A 1 87 ? 7.177 -2.474 -7.775 1.00 87.19 87 GLN A N 1
ATOM 629 C CA . GLN A 1 87 ? 7.659 -2.100 -6.450 1.00 87.19 87 GLN A CA 1
ATOM 630 C C . GLN A 1 87 ? 6.543 -1.932 -5.419 1.00 87.19 87 GLN A C 1
ATOM 632 O O . GLN A 1 87 ? 5.362 -1.812 -5.744 1.00 87.19 87 GLN A O 1
ATOM 637 N N . LEU A 1 88 ? 6.958 -1.904 -4.153 1.00 91.12 88 LEU A N 1
ATOM 638 C CA . LEU A 1 88 ? 6.093 -1.719 -3.000 1.00 91.12 88 LEU A CA 1
ATOM 639 C C . LEU A 1 88 ? 5.716 -0.237 -2.888 1.00 91.12 88 LEU A C 1
ATOM 641 O O . LEU A 1 88 ? 6.576 0.635 -2.804 1.00 91.12 88 LEU A O 1
ATOM 645 N N . LEU A 1 89 ? 4.419 0.048 -2.893 1.00 93.31 89 LEU A N 1
ATOM 646 C CA . LEU A 1 89 ? 3.834 1.381 -2.769 1.00 93.31 89 LEU A CA 1
ATOM 647 C C . LEU A 1 89 ? 3.389 1.639 -1.325 1.00 93.31 89 LEU A C 1
ATOM 649 O O . LEU A 1 89 ? 2.232 1.960 -1.051 1.00 93.31 89 LEU A O 1
ATOM 653 N N . LEU A 1 90 ? 4.331 1.475 -0.396 1.00 95.06 90 LEU A N 1
ATOM 654 C CA . LEU A 1 90 ? 4.170 1.790 1.021 1.00 95.06 90 LEU A CA 1
ATOM 655 C C . LEU A 1 90 ? 5.178 2.867 1.414 1.00 95.06 90 LEU A C 1
ATOM 657 O O . LEU A 1 90 ? 6.327 2.817 0.986 1.00 95.06 90 LEU A O 1
ATOM 661 N N . MET A 1 91 ? 4.769 3.815 2.250 1.00 96.00 91 MET A N 1
ATOM 662 C CA . MET A 1 91 ? 5.684 4.793 2.833 1.00 96.00 91 MET A CA 1
ATOM 663 C C . MET A 1 91 ? 6.231 4.269 4.160 1.00 96.00 91 MET A C 1
ATOM 665 O O . MET A 1 91 ? 5.462 3.944 5.065 1.00 96.00 91 MET A O 1
ATOM 669 N N . ASP A 1 92 ? 7.552 4.225 4.290 1.00 97.00 92 ASP A N 1
ATOM 670 C CA . ASP A 1 92 ? 8.221 3.964 5.561 1.00 97.00 92 ASP A CA 1
ATOM 671 C C . ASP A 1 92 ? 8.225 5.230 6.423 1.00 97.00 92 ASP A C 1
ATOM 673 O O . ASP A 1 92 ? 8.912 6.203 6.124 1.00 97.00 92 ASP A O 1
ATOM 677 N N . MET A 1 93 ? 7.448 5.229 7.501 1.00 95.19 93 MET A N 1
ATOM 678 C CA . MET A 1 93 ? 7.324 6.383 8.390 1.00 95.19 93 MET A CA 1
ATOM 679 C C . MET A 1 93 ? 8.384 6.451 9.486 1.00 95.19 93 MET A C 1
ATOM 681 O O . MET A 1 93 ? 8.353 7.389 10.274 1.00 95.19 93 MET A O 1
ATOM 685 N N . GLY A 1 94 ? 9.299 5.490 9.587 1.00 95.38 94 GLY A N 1
ATOM 686 C CA . G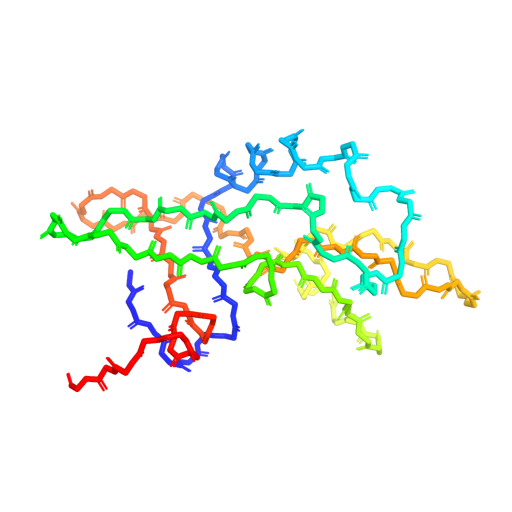LY A 1 94 ? 10.166 5.416 10.759 1.00 95.38 94 GLY A CA 1
ATOM 687 C C . GLY A 1 94 ? 9.447 4.817 11.969 1.00 95.38 94 GLY A C 1
ATOM 688 O O . GLY A 1 94 ? 8.663 3.870 11.860 1.00 95.38 94 GLY A O 1
ATOM 689 N N . GLU A 1 95 ? 9.717 5.395 13.137 1.00 95.19 95 GLU A N 1
ATOM 690 C CA . GLU A 1 95 ? 9.203 4.962 14.444 1.00 95.19 95 GLU A CA 1
ATOM 691 C C . GLU A 1 95 ? 8.161 5.939 15.005 1.00 95.19 95 GLU A C 1
ATOM 693 O O . GLU A 1 95 ? 8.090 6.177 16.208 1.00 95.19 95 GLU A O 1
ATOM 698 N N . GLU A 1 96 ? 7.355 6.540 14.131 1.00 95.19 96 GLU A N 1
ATOM 699 C CA . GLU A 1 96 ? 6.310 7.473 14.548 1.00 95.19 96 GLU A CA 1
ATOM 700 C C . GLU A 1 96 ? 5.267 6.792 15.450 1.00 95.19 96 GLU A C 1
ATOM 702 O O . GLU A 1 96 ? 4.763 5.701 15.159 1.00 95.19 96 GLU A O 1
ATOM 707 N N . MET A 1 97 ? 4.912 7.464 16.547 1.00 95.38 97 MET A N 1
ATOM 708 C CA . MET A 1 97 ? 4.060 6.915 17.602 1.00 95.38 97 MET A CA 1
ATOM 709 C C . MET A 1 97 ? 2.772 7.715 17.772 1.00 95.38 97 MET A C 1
ATOM 711 O O . MET A 1 97 ? 2.736 8.940 17.687 1.00 95.38 97 MET A O 1
ATOM 715 N N . THR A 1 98 ? 1.706 7.001 18.106 1.00 94.19 98 THR A N 1
ATOM 716 C CA . THR A 1 98 ? 0.479 7.565 18.669 1.00 94.19 98 THR A CA 1
ATOM 717 C C . THR A 1 98 ? 0.416 7.261 20.165 1.00 94.19 98 THR A C 1
ATOM 719 O O . THR A 1 98 ? 1.184 6.452 20.686 1.00 94.19 98 THR A O 1
ATOM 722 N N . GLN A 1 99 ? -0.571 7.825 20.859 1.00 96.00 99 GLN A N 1
ATOM 723 C CA . GLN A 1 99 ? -0.850 7.476 22.259 1.00 96.00 99 GLN A CA 1
ATOM 724 C C . GLN A 1 99 ? -1.268 6.003 22.450 1.00 96.00 99 GLN A C 1
ATOM 726 O O . GLN A 1 99 ? -1.292 5.516 23.575 1.00 96.00 99 GLN A O 1
ATOM 731 N N . LEU A 1 100 ? -1.599 5.293 21.365 1.00 93.94 100 LEU A N 1
ATOM 732 C CA . LEU A 1 100 ? -2.053 3.900 21.370 1.00 93.94 100 LEU A CA 1
ATOM 733 C C . LEU A 1 100 ? -1.004 2.920 20.813 1.00 93.94 100 LEU A C 1
ATOM 735 O O . LEU A 1 100 ? -1.285 1.729 20.709 1.00 93.94 100 LEU A O 1
ATOM 739 N N . GLY A 1 101 ? 0.190 3.402 20.450 1.00 94.19 101 GLY A N 1
ATOM 740 C CA . GLY A 1 101 ? 1.255 2.594 19.850 1.00 94.19 101 GLY A CA 1
ATOM 741 C C . GLY A 1 101 ? 1.707 3.096 18.473 1.00 94.19 101 GLY A C 1
ATOM 742 O O . GLY A 1 101 ? 1.358 4.220 18.092 1.00 94.19 101 GLY A O 1
ATOM 743 N N . PRO A 1 102 ? 2.487 2.284 17.732 1.00 95.88 102 PRO A N 1
ATOM 744 C CA . PRO A 1 102 ? 3.058 2.662 16.441 1.00 95.88 102 PRO A CA 1
ATOM 745 C C . PRO A 1 102 ? 2.010 3.150 15.446 1.00 95.88 102 PRO A C 1
ATOM 747 O O . PRO A 1 102 ? 0.921 2.581 15.326 1.00 95.88 102 PRO A O 1
ATOM 750 N N . MET A 1 103 ? 2.339 4.218 14.729 1.00 95.69 103 MET A N 1
ATOM 751 C CA . MET A 1 103 ? 1.415 4.846 13.802 1.00 95.69 103 MET A CA 1
ATOM 752 C C . MET A 1 103 ? 1.370 4.110 12.460 1.00 95.69 103 MET A C 1
ATOM 754 O O . MET A 1 103 ? 2.391 3.820 11.847 1.00 95.69 103 MET A O 1
ATOM 758 N N . VAL A 1 104 ? 0.151 3.879 11.973 1.00 95.69 104 VAL A N 1
ATOM 759 C CA . VAL A 1 104 ? -0.141 3.510 10.582 1.00 95.69 104 VAL A CA 1
ATOM 760 C C . VAL A 1 104 ? -1.075 4.564 10.002 1.00 95.69 104 VAL A C 1
ATOM 762 O O . VAL A 1 104 ? -2.048 4.945 10.664 1.00 95.69 104 VAL A O 1
ATOM 765 N N . ILE A 1 105 ? -0.812 5.023 8.780 1.00 96.62 105 ILE A N 1
ATOM 766 C CA . ILE A 1 105 ? -1.722 5.886 8.022 1.00 96.62 105 ILE A CA 1
ATOM 767 C C . ILE A 1 105 ? -2.378 5.068 6.910 1.00 96.62 105 ILE A C 1
ATOM 769 O O . ILE A 1 105 ? -1.706 4.511 6.043 1.00 96.62 105 ILE A O 1
ATOM 773 N N . LEU A 1 106 ? -3.707 5.007 6.945 1.00 95.44 106 LEU A N 1
ATOM 774 C CA . LEU A 1 106 ? -4.535 4.407 5.910 1.00 95.44 106 LEU A CA 1
ATOM 775 C C . LEU A 1 106 ? -4.958 5.503 4.925 1.00 95.44 106 LEU A C 1
ATOM 777 O O . LEU A 1 106 ? -5.912 6.238 5.187 1.00 95.44 106 LEU A O 1
ATOM 781 N N . GLY A 1 107 ? -4.192 5.641 3.841 1.00 96.25 107 GLY A N 1
ATOM 782 C CA . GLY A 1 107 ? -4.424 6.634 2.795 1.00 96.25 107 GLY A CA 1
ATOM 783 C C . GLY A 1 107 ? -5.325 6.150 1.660 1.00 96.25 107 GLY A C 1
ATOM 784 O O . GLY A 1 107 ? -6.126 5.224 1.811 1.00 96.25 107 GLY A O 1
ATOM 785 N N . MET A 1 108 ? -5.157 6.757 0.483 1.00 95.81 108 MET A N 1
ATOM 786 C CA . MET A 1 108 ? -5.961 6.501 -0.723 1.00 95.81 108 MET A CA 1
ATOM 787 C C . MET A 1 108 ? -6.178 5.027 -1.102 1.00 95.81 108 MET A C 1
ATOM 789 O O . MET A 1 108 ? -7.280 4.726 -1.567 1.00 95.81 108 MET A O 1
ATOM 793 N N . PRO A 1 109 ? -5.225 4.088 -0.914 1.00 95.38 109 PRO A N 1
ATOM 794 C CA . PRO A 1 109 ? -5.484 2.676 -1.186 1.00 95.38 109 PRO A CA 1
ATOM 795 C C . PRO A 1 109 ? -6.667 2.103 -0.398 1.00 95.38 109 PRO A C 1
ATOM 797 O O . PRO A 1 109 ? -7.381 1.260 -0.925 1.00 95.38 109 PRO A O 1
ATOM 800 N N . LEU A 1 110 ? -6.927 2.592 0.821 1.00 94.50 110 LEU A N 1
ATOM 801 C CA . LEU A 1 110 ? -8.113 2.201 1.581 1.00 94.50 110 LEU A CA 1
ATOM 802 C C . LEU A 1 110 ? -9.387 2.791 0.961 1.00 94.50 110 LEU A C 1
ATOM 804 O O . LEU A 1 110 ? -10.344 2.064 0.714 1.00 94.50 110 LEU A O 1
ATOM 808 N N . PHE A 1 111 ? -9.399 4.099 0.695 1.00 94.50 111 PHE A N 1
ATOM 809 C CA . PHE A 1 111 ? -10.593 4.811 0.220 1.00 94.50 111 PHE A CA 1
ATOM 810 C C . PHE A 1 111 ? -11.045 4.398 -1.186 1.00 94.50 111 PHE A C 1
ATOM 812 O O . PHE A 1 111 ? -12.205 4.586 -1.539 1.00 94.50 111 PHE A O 1
ATOM 819 N N . ARG A 1 112 ? -10.141 3.838 -2.000 1.00 93.56 112 ARG A N 1
ATOM 820 C CA . ARG A 1 112 ? -10.488 3.259 -3.308 1.00 93.56 112 ARG A CA 1
ATOM 821 C C . ARG A 1 112 ? -11.275 1.955 -3.186 1.00 93.56 112 ARG A C 1
ATOM 823 O O . ARG A 1 112 ? -12.092 1.672 -4.053 1.00 93.56 112 ARG A O 1
ATOM 830 N N . GLU A 1 113 ? -11.035 1.194 -2.123 1.00 94.00 113 GLU A N 1
ATOM 831 C CA . GLU A 1 113 ? -11.703 -0.085 -1.858 1.00 94.00 113 GLU A CA 1
ATOM 832 C C . GLU A 1 113 ? -12.950 0.089 -0.979 1.00 94.00 113 GLU A C 1
ATOM 834 O O . GLU A 1 113 ? -13.915 -0.666 -1.094 1.00 94.00 113 GLU A O 1
ATOM 839 N N . TYR A 1 114 ? -12.943 1.092 -0.096 1.00 93.62 114 TYR A N 1
ATOM 840 C CA . TYR A 1 114 ? -13.963 1.273 0.929 1.00 93.62 114 TYR A CA 1
ATOM 841 C C . TYR A 1 114 ? -14.501 2.698 0.958 1.00 93.62 114 TYR A C 1
ATOM 843 O O . TYR A 1 114 ? -13.789 3.659 1.258 1.00 93.62 114 TYR A O 1
ATOM 851 N N . TYR A 1 115 ? -15.808 2.813 0.730 1.00 91.88 115 TYR A N 1
ATOM 852 C CA . TYR A 1 115 ? -16.531 4.048 0.983 1.00 91.88 115 TYR A CA 1
ATOM 853 C C . TYR A 1 115 ? -16.458 4.404 2.473 1.00 91.88 115 TYR A C 1
ATOM 855 O O . TYR A 1 115 ? -16.680 3.554 3.336 1.00 91.88 115 TYR A O 1
ATOM 863 N N . THR A 1 116 ? -16.136 5.662 2.762 1.00 86.62 116 THR A N 1
ATOM 864 C CA . THR A 1 116 ? -16.023 6.201 4.120 1.00 86.62 116 THR A CA 1
ATOM 865 C C . THR A 1 116 ? -16.955 7.405 4.229 1.00 86.62 116 THR A C 1
ATOM 867 O O . THR A 1 116 ? -16.949 8.253 3.336 1.00 86.62 116 THR A O 1
ATOM 870 N N . THR A 1 117 ? -17.763 7.454 5.288 1.00 79.12 117 THR A N 1
ATOM 871 C CA . THR A 1 117 ? -18.739 8.521 5.587 1.00 79.12 117 THR A CA 1
ATOM 872 C C . THR A 1 117 ? -18.348 9.306 6.816 1.00 79.12 117 THR A C 1
ATOM 874 O O . THR A 1 117 ? -17.881 8.641 7.770 1.00 79.12 117 THR A O 1
#

pLDDT: mean 87.78, std 12.06, range [44.84, 97.62]

Sequence (117 aa):
IVDTGTSLLSVPTSTFHALANLLEKHMMTGDCSDLSAFPTFIISVAGQKLRLPPSSYIGTVSGEPSAMVAKYLHLRSVPSGGTAQCQLLLMDMGEEMTQLGPMVILGMPLFREYYTT

Foldseek 3Di:
DEDQVDPAKEFAPVVVVVVCVVCVVVQPDDLPPDQVPPDWDWDQDPNDTDTQGSVRFKHFDDDDDDPVRCVQQVPDDDPVPDRGGIGTRYGHPYQDADPVGGDIYNYDSRCVRDPDD

Radius of gyration: 14.57 Å; chains: 1; bounding box: 38×27×42 Å

Secondary structure (DSSP, 8-state):
-B-TT-SSEEE-HHHHHHHHHHHHHHHTS-SSS--TTSPPEEEEETTEEEEE-GGGTEE---S---HHHHHHTT---PPTT-----EE-EEE--S-EETTEE--EE-HHHHHHS---

Organism: Alexandrium catenella (NCBI:txid2925)